Protein AF-A0A6S7IMM3-F1 (afdb_monomer_lite)

Organism: Paramuricea clavata (NCBI:txid317549)

Foldseek 3Di:
DDPDPDDDPVVVVVVVVVCVVCVVVVCVVPDPDDPDDPVNVDDDDPDDDDDDDDALVRQLVCLLPFDQVDADDPVRDGSVNSNVCSCVVRPDPPVVD

Secondary structure (DSSP, 8-state):
-------SHHHHHHHHHHHHHHHHHHHHHHS---S--GGGGS---SPPP--PPPPHHHHHHHHHT--TTSPP-TT---HHHHHHTHHHHS---GGG-

Radius of gyration: 27.08 Å; chains: 1; bounding box: 49×20×75 Å

Sequence (97 aa):
NDNQNLTKKQEIADALNSHFNEVASRLVNNMPQSSRTFESYVTKSDTQFTIQNVSLTKVYKLLSTIKTSKSAGHDRIPGKLLRDAAEVIAPIPVSNL

Structure (mmCIF, N/CA/C/O backbone):
data_AF-A0A6S7IMM3-F1
#
_entry.id   AF-A0A6S7IMM3-F1
#
loop_
_atom_site.group_PDB
_atom_site.id
_atom_site.type_symbol
_atom_site.label_atom_id
_atom_site.label_alt_id
_atom_site.label_comp_id
_atom_site.label_asym_id
_atom_site.label_entity_id
_atom_site.label_seq_id
_atom_site.pdbx_PDB_ins_code
_atom_site.Cartn_x
_atom_site.Cartn_y
_atom_site.Cartn_z
_atom_site.occupancy
_atom_site.B_iso_or_equiv
_atom_site.auth_seq_id
_atom_site.auth_comp_id
_atom_site.auth_asym_id
_atom_site.auth_atom_id
_atom_site.pdbx_PDB_model_num
ATOM 1 N N . ASN A 1 1 ? 17.067 4.018 -46.722 1.00 39.50 1 ASN A N 1
ATOM 2 C CA . ASN A 1 1 ? 15.960 4.164 -47.685 1.00 39.50 1 ASN A CA 1
ATOM 3 C C . ASN A 1 1 ? 14.692 3.782 -46.974 1.00 39.50 1 ASN A C 1
ATOM 5 O O . ASN A 1 1 ? 14.692 2.682 -46.455 1.00 39.50 1 ASN A O 1
ATOM 9 N N . ASP A 1 2 ? 13.744 4.712 -46.830 1.00 51.69 2 ASP A N 1
ATOM 10 C CA . ASP A 1 2 ? 12.288 4.464 -46.894 1.00 51.69 2 ASP A CA 1
ATOM 11 C C . ASP A 1 2 ? 11.523 5.701 -46.400 1.00 51.69 2 ASP A C 1
ATOM 13 O O . ASP A 1 2 ? 10.920 5.722 -45.332 1.00 51.69 2 ASP A O 1
ATOM 17 N N . ASN A 1 3 ? 11.548 6.763 -47.211 1.00 58.31 3 ASN A N 1
ATOM 18 C CA . ASN A 1 3 ? 10.566 7.843 -47.117 1.00 58.31 3 ASN A CA 1
ATOM 19 C C . ASN A 1 3 ? 9.304 7.383 -47.867 1.00 58.31 3 ASN A C 1
ATOM 21 O O . ASN A 1 3 ? 9.059 7.779 -49.006 1.00 58.31 3 ASN A O 1
ATOM 25 N N . GLN A 1 4 ? 8.547 6.466 -47.262 1.00 66.50 4 GLN A N 1
ATOM 26 C CA . GLN A 1 4 ? 7.262 6.022 -47.803 1.00 66.50 4 GLN A CA 1
ATOM 27 C C . GLN A 1 4 ? 6.226 7.129 -47.573 1.00 66.50 4 GLN A C 1
ATOM 29 O O . GLN A 1 4 ? 5.974 7.534 -46.439 1.00 66.50 4 GLN A O 1
ATOM 34 N N . ASN A 1 5 ? 5.640 7.650 -48.653 1.00 74.94 5 ASN A N 1
ATOM 35 C CA . ASN A 1 5 ? 4.610 8.684 -48.577 1.00 74.94 5 ASN A CA 1
ATOM 36 C C . ASN A 1 5 ? 3.253 8.021 -48.282 1.00 74.94 5 ASN A C 1
ATOM 38 O O . ASN A 1 5 ? 2.516 7.634 -49.190 1.00 74.94 5 ASN A O 1
ATOM 42 N N . LEU A 1 6 ? 2.968 7.810 -46.994 1.00 78.88 6 LEU A N 1
ATOM 43 C CA . LEU A 1 6 ? 1.743 7.162 -46.525 1.00 78.88 6 LEU A CA 1
ATOM 44 C C . LEU A 1 6 ? 0.573 8.150 -46.585 1.00 78.88 6 LEU A C 1
ATOM 46 O O . LEU A 1 6 ? 0.579 9.174 -45.907 1.00 78.88 6 LEU A O 1
ATOM 50 N N . THR A 1 7 ? -0.446 7.836 -47.384 1.00 82.88 7 THR A N 1
ATOM 51 C CA . THR A 1 7 ? -1.605 8.724 -47.610 1.00 82.88 7 THR A CA 1
ATOM 52 C C . THR A 1 7 ? -2.926 8.138 -47.112 1.00 82.88 7 THR A C 1
ATOM 54 O O . THR A 1 7 ? -3.896 8.875 -46.925 1.00 82.88 7 THR A O 1
ATOM 57 N N . LYS A 1 8 ? -2.989 6.827 -46.836 1.00 90.75 8 LYS A N 1
ATOM 58 C CA . LYS A 1 8 ? -4.190 6.183 -46.288 1.00 90.75 8 LYS A CA 1
ATOM 59 C C . LYS A 1 8 ? -4.151 6.161 -44.763 1.00 90.75 8 LYS A C 1
ATOM 61 O O . LYS A 1 8 ? -3.162 5.761 -44.159 1.00 90.75 8 LYS A O 1
ATOM 66 N N . LYS A 1 9 ? -5.275 6.519 -44.134 1.00 88.81 9 LYS A N 1
ATOM 67 C CA . LYS A 1 9 ? -5.399 6.618 -42.666 1.00 88.81 9 LYS A CA 1
ATOM 68 C C . LYS A 1 9 ? -4.997 5.334 -41.932 1.00 88.81 9 LYS A C 1
ATOM 70 O O . LYS A 1 9 ? -4.330 5.417 -40.909 1.00 88.81 9 LYS A O 1
ATOM 75 N N . GLN A 1 10 ? -5.387 4.174 -42.463 1.00 88.19 10 GLN A N 1
ATOM 76 C CA . GLN A 1 10 ? -5.073 2.878 -41.857 1.00 88.19 10 GLN A CA 1
ATOM 77 C C . GLN A 1 10 ? -3.568 2.585 -41.901 1.00 88.19 10 GLN A C 1
ATOM 79 O O . GLN A 1 10 ? -2.981 2.248 -40.884 1.00 88.19 10 GLN A O 1
ATOM 84 N N . GLU A 1 11 ? -2.931 2.820 -43.049 1.00 88.25 11 GLU A N 1
ATOM 85 C CA . GLU A 1 11 ? -1.489 2.616 -43.231 1.00 88.25 11 GLU A CA 1
ATOM 86 C C . GLU A 1 11 ? -0.670 3.540 -42.312 1.00 88.25 11 GLU A C 1
ATOM 88 O O . GLU A 1 11 ? 0.341 3.122 -41.754 1.00 88.25 11 GLU A O 1
ATOM 93 N N . ILE A 1 12 ? -1.136 4.777 -42.092 1.00 88.44 12 ILE A N 1
ATOM 94 C CA . ILE A 1 12 ? -0.530 5.710 -41.128 1.00 88.44 12 ILE A CA 1
ATOM 95 C C . ILE A 1 12 ? -0.672 5.182 -39.695 1.00 88.44 12 ILE A C 1
ATOM 97 O O . ILE A 1 12 ? 0.299 5.195 -38.940 1.00 88.44 12 ILE A O 1
ATOM 101 N N . ALA A 1 13 ? -1.864 4.719 -39.309 1.00 91.31 13 ALA A N 1
ATOM 102 C CA . ALA A 1 13 ? -2.106 4.186 -37.970 1.00 91.31 13 ALA A CA 1
ATOM 103 C C . ALA A 1 13 ? -1.246 2.944 -37.691 1.00 91.31 13 ALA A C 1
ATOM 105 O O . ALA A 1 13 ? -0.615 2.862 -36.639 1.00 91.31 13 ALA A O 1
ATOM 106 N N . ASP A 1 14 ? -1.162 2.025 -38.650 1.00 89.81 14 ASP A N 1
ATOM 107 C CA . ASP A 1 14 ? -0.361 0.809 -38.528 1.00 89.81 14 ASP A CA 1
ATOM 108 C C . ASP A 1 14 ? 1.135 1.138 -38.447 1.00 89.81 14 ASP A C 1
ATOM 110 O O . ASP A 1 14 ? 1.828 0.626 -37.570 1.00 89.81 14 ASP A O 1
ATOM 114 N N . ALA A 1 15 ? 1.626 2.071 -39.271 1.00 88.50 15 ALA A N 1
ATOM 115 C CA . ALA A 1 15 ? 3.017 2.515 -39.220 1.00 88.50 15 ALA A CA 1
ATOM 116 C C . ALA A 1 15 ? 3.381 3.171 -37.877 1.00 88.50 15 ALA A C 1
ATOM 118 O O . ALA A 1 15 ? 4.457 2.910 -37.334 1.00 88.50 15 ALA A O 1
ATOM 119 N N . LEU A 1 16 ? 2.491 3.995 -37.314 1.00 90.75 16 LEU A N 1
ATOM 120 C CA . LEU A 1 16 ? 2.698 4.607 -35.999 1.00 90.75 16 LEU A CA 1
ATOM 121 C C . LEU A 1 16 ? 2.669 3.558 -34.884 1.00 90.75 16 LEU A C 1
ATOM 123 O O . LEU A 1 16 ? 3.535 3.579 -34.012 1.00 90.75 16 LEU A O 1
ATOM 127 N N . ASN A 1 17 ? 1.723 2.619 -34.930 1.00 91.06 17 ASN A N 1
ATOM 128 C CA . ASN A 1 17 ? 1.635 1.537 -33.953 1.00 91.06 17 ASN A CA 1
ATOM 129 C C . ASN A 1 17 ? 2.891 0.662 -33.982 1.00 91.06 17 ASN A C 1
ATOM 131 O O . ASN A 1 17 ? 3.486 0.421 -32.935 1.00 91.06 17 ASN A O 1
ATOM 135 N N . SER A 1 18 ? 3.347 0.243 -35.165 1.00 90.25 18 SER A N 1
ATOM 136 C CA . SER A 1 18 ? 4.603 -0.497 -35.317 1.00 90.25 18 SER A CA 1
ATOM 137 C C . SER A 1 18 ? 5.793 0.308 -34.803 1.00 90.25 18 SER A C 1
ATOM 139 O O . SER A 1 18 ? 6.601 -0.213 -34.039 1.00 90.25 18 SER A O 1
ATOM 141 N N . HIS A 1 19 ? 5.879 1.597 -35.145 1.00 90.06 19 HIS A N 1
ATOM 142 C CA . HIS A 1 19 ? 6.958 2.455 -34.669 1.00 90.06 19 HIS A CA 1
ATOM 143 C C . HIS A 1 19 ? 6.990 2.526 -33.138 1.00 90.06 19 HIS A C 1
ATOM 145 O O . HIS A 1 19 ? 8.000 2.178 -32.533 1.00 90.06 19 HIS A O 1
ATOM 151 N N . PHE A 1 20 ? 5.894 2.926 -32.494 1.00 92.06 20 PHE A N 1
ATOM 152 C CA . PHE A 1 20 ? 5.874 3.124 -31.044 1.00 92.06 20 PHE A CA 1
ATOM 153 C C . PHE A 1 20 ? 5.932 1.817 -30.245 1.00 92.06 20 PHE A C 1
ATOM 155 O O . PHE A 1 20 ? 6.493 1.821 -29.149 1.00 92.06 20 PHE A O 1
ATOM 162 N N . ASN A 1 21 ? 5.458 0.695 -30.798 1.00 91.38 21 ASN A N 1
ATOM 163 C CA . ASN A 1 21 ? 5.647 -0.625 -30.188 1.00 91.38 21 ASN A CA 1
ATOM 164 C C . ASN A 1 21 ? 7.115 -1.073 -30.228 1.00 91.38 21 ASN A C 1
ATOM 166 O O . ASN A 1 21 ? 7.591 -1.721 -29.298 1.00 91.38 21 ASN A O 1
ATOM 170 N N . GLU A 1 22 ? 7.852 -0.718 -31.282 1.00 90.75 22 GLU A N 1
ATOM 171 C CA . GLU A 1 22 ? 9.234 -1.163 -31.474 1.00 90.75 22 GLU A CA 1
ATOM 172 C C . GLU A 1 22 ? 10.283 -0.194 -30.922 1.00 90.75 22 GLU A C 1
ATOM 174 O O . GLU A 1 22 ? 11.431 -0.595 -30.729 1.00 90.75 22 GLU A O 1
ATOM 179 N N . VAL A 1 23 ? 9.931 1.070 -30.654 1.00 91.62 23 VAL A N 1
ATOM 180 C CA . VAL A 1 23 ? 10.869 2.089 -30.145 1.00 91.62 23 VAL A CA 1
ATOM 181 C C . VAL A 1 23 ? 11.591 1.602 -28.890 1.00 91.62 23 VAL A C 1
ATOM 183 O O . VAL A 1 23 ? 12.813 1.715 -28.818 1.00 91.62 23 VAL A O 1
ATOM 186 N N . ALA A 1 24 ? 10.877 0.996 -27.937 1.00 82.50 24 ALA A N 1
ATOM 187 C CA . ALA A 1 24 ? 11.487 0.468 -26.719 1.00 82.50 24 ALA A CA 1
ATOM 188 C C . ALA A 1 24 ? 12.516 -0.636 -27.023 1.00 82.50 24 ALA A C 1
ATOM 190 O O . ALA A 1 24 ? 13.646 -0.578 -26.543 1.00 82.50 24 ALA A O 1
ATOM 191 N N . SER A 1 25 ? 12.167 -1.604 -27.875 1.00 87.69 25 SER A N 1
ATOM 192 C CA .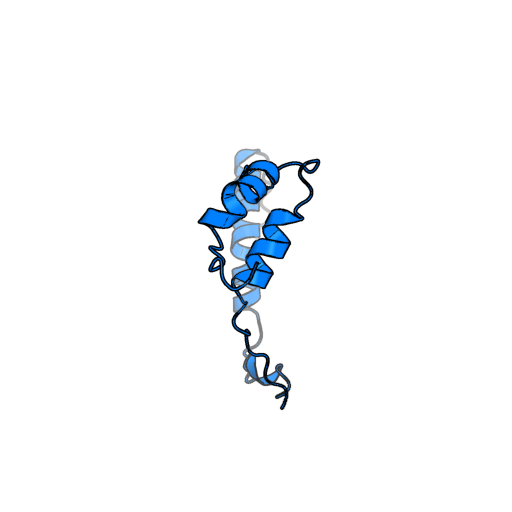 SER A 1 25 ? 13.068 -2.697 -28.259 1.00 87.69 25 SER A CA 1
ATOM 193 C C . SER A 1 25 ? 14.283 -2.202 -29.046 1.00 87.69 25 SER A C 1
ATOM 195 O O . SER A 1 25 ? 15.403 -2.632 -28.779 1.00 87.69 25 SER A O 1
ATOM 197 N N . ARG A 1 26 ? 14.096 -1.258 -29.977 1.00 91.44 26 ARG A N 1
ATOM 198 C CA . ARG A 1 26 ? 15.193 -0.630 -30.734 1.00 91.44 26 ARG A CA 1
ATOM 199 C C . ARG A 1 26 ? 16.144 0.123 -29.810 1.00 91.44 26 ARG A C 1
ATOM 201 O O . ARG A 1 26 ? 17.354 0.034 -29.987 1.00 91.44 26 ARG A O 1
ATOM 208 N N . LEU A 1 27 ? 15.614 0.846 -28.823 1.00 88.56 27 LEU A N 1
ATOM 209 C CA . LEU A 1 27 ? 16.426 1.541 -27.825 1.00 88.56 27 LEU A CA 1
ATOM 210 C C . LEU A 1 27 ? 17.230 0.548 -26.983 1.00 88.56 27 LEU A C 1
ATOM 212 O O . LEU A 1 27 ? 18.434 0.725 -26.850 1.00 88.56 27 LEU A O 1
ATOM 216 N N . VAL A 1 28 ? 16.600 -0.521 -26.483 1.00 86.38 28 VAL A N 1
ATOM 217 C CA . VAL A 1 28 ? 17.278 -1.559 -25.687 1.00 86.38 28 VAL A CA 1
ATOM 218 C C . VAL A 1 28 ? 18.388 -2.254 -26.470 1.00 86.38 28 VAL A C 1
ATOM 220 O O . VAL A 1 28 ? 19.491 -2.397 -25.953 1.00 86.38 28 VAL A O 1
ATOM 223 N N . ASN A 1 29 ? 18.139 -2.620 -27.728 1.00 87.06 29 ASN A N 1
ATOM 224 C CA . ASN A 1 29 ? 19.130 -3.300 -28.565 1.00 87.06 29 ASN A CA 1
ATOM 225 C C . ASN A 1 29 ? 20.331 -2.411 -28.924 1.00 87.06 29 ASN A C 1
ATOM 227 O O . ASN A 1 29 ? 21.418 -2.926 -29.170 1.00 87.06 29 ASN A O 1
ATOM 231 N N . ASN A 1 30 ? 20.140 -1.089 -28.948 1.00 88.88 30 ASN A N 1
ATOM 232 C CA . ASN A 1 30 ? 21.200 -0.115 -29.214 1.00 88.88 30 ASN A CA 1
ATOM 233 C C . ASN A 1 30 ? 21.872 0.412 -27.938 1.00 88.88 30 ASN A C 1
ATOM 235 O O . ASN A 1 30 ? 22.807 1.210 -28.033 1.00 88.88 30 ASN A O 1
ATOM 239 N N . MET A 1 31 ? 21.410 0.012 -26.747 1.00 84.25 31 MET A N 1
ATOM 240 C CA . MET A 1 31 ? 22.077 0.407 -25.513 1.00 84.25 31 MET A CA 1
ATOM 241 C C . MET A 1 31 ? 23.449 -0.275 -25.425 1.00 84.25 31 MET A C 1
ATOM 243 O O . MET A 1 31 ? 23.566 -1.475 -25.693 1.00 84.25 31 MET A O 1
ATOM 247 N N . PRO A 1 32 ? 24.504 0.467 -25.043 1.00 86.88 32 PRO A N 1
ATOM 248 C CA . PRO A 1 32 ? 25.811 -0.128 -24.829 1.00 86.88 32 PRO A CA 1
ATOM 249 C C . PRO A 1 32 ? 25.706 -1.201 -23.747 1.00 86.88 32 PRO A C 1
ATOM 251 O O . PRO A 1 32 ? 25.053 -1.004 -22.719 1.00 86.88 32 PRO A O 1
ATOM 254 N N . GLN A 1 33 ? 26.366 -2.336 -23.974 1.00 80.62 33 GLN A N 1
ATOM 255 C CA . GLN A 1 33 ? 26.467 -3.376 -22.959 1.00 80.62 33 GLN A CA 1
ATOM 256 C C . GLN A 1 33 ? 27.205 -2.798 -21.754 1.00 80.62 33 GLN A C 1
ATOM 258 O O . GLN A 1 33 ? 28.367 -2.399 -21.837 1.00 80.62 33 GLN A O 1
ATOM 263 N N . SER A 1 34 ? 26.493 -2.710 -20.639 1.00 81.12 34 SER A N 1
ATOM 264 C CA . SER A 1 34 ? 27.031 -2.197 -19.394 1.00 81.12 34 SER A CA 1
ATOM 265 C C . SER A 1 34 ? 27.522 -3.364 -18.549 1.00 81.12 34 SER A C 1
ATOM 267 O O . SER A 1 34 ? 26.786 -4.318 -18.314 1.00 81.12 34 SER A O 1
ATOM 269 N N . SER A 1 35 ? 28.749 -3.274 -18.037 1.00 83.38 35 SER A N 1
ATOM 270 C CA . SER A 1 35 ? 29.235 -4.188 -16.993 1.00 83.38 35 SER A CA 1
ATOM 271 C C . SER A 1 35 ? 28.613 -3.898 -15.621 1.00 83.38 35 SER A C 1
ATOM 273 O O . SER A 1 35 ? 28.817 -4.650 -14.670 1.00 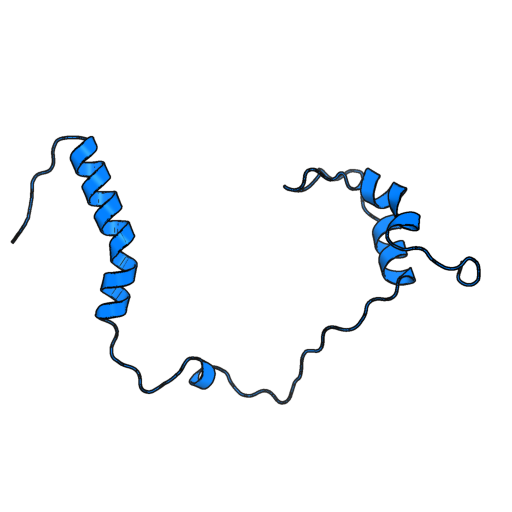83.38 35 SER A O 1
ATOM 275 N N . ARG A 1 36 ? 27.866 -2.793 -15.507 1.00 84.00 36 ARG A N 1
ATOM 276 C CA . ARG A 1 36 ? 27.153 -2.374 -14.304 1.00 84.00 36 ARG A CA 1
ATOM 277 C C . ARG A 1 36 ? 25.747 -2.956 -14.303 1.00 84.00 36 ARG A C 1
ATOM 279 O O . ARG A 1 36 ? 24.959 -2.668 -15.200 1.00 84.00 36 ARG A O 1
ATOM 286 N N . THR A 1 37 ? 25.432 -3.731 -13.272 1.00 85.31 37 THR A N 1
ATOM 287 C CA . THR A 1 37 ? 24.079 -4.237 -13.020 1.00 85.31 37 THR A CA 1
ATOM 288 C C . THR A 1 37 ? 23.230 -3.179 -12.308 1.00 85.31 37 THR A C 1
ATOM 290 O O . THR A 1 37 ? 23.763 -2.177 -11.823 1.00 85.31 37 THR A O 1
ATOM 293 N N . PHE A 1 38 ? 21.911 -3.367 -12.217 1.00 82.69 38 PHE A N 1
ATOM 294 C CA . PHE A 1 38 ? 21.028 -2.430 -11.506 1.00 82.69 38 PHE A CA 1
ATOM 295 C C . PHE A 1 38 ? 21.470 -2.205 -10.052 1.00 82.69 38 PHE A C 1
ATOM 297 O O . PHE A 1 38 ? 21.461 -1.079 -9.562 1.00 82.69 38 PHE A O 1
ATOM 304 N N . GLU A 1 39 ? 21.959 -3.256 -9.400 1.00 83.69 39 GLU A N 1
ATOM 305 C CA . GLU A 1 39 ? 22.485 -3.241 -8.036 1.00 83.69 39 GLU A CA 1
ATOM 306 C C . GLU A 1 39 ? 23.700 -2.320 -7.886 1.00 83.69 39 GLU A C 1
ATOM 308 O O . GLU A 1 39 ? 23.925 -1.782 -6.807 1.00 83.69 39 GLU A O 1
ATOM 313 N N . SER A 1 40 ? 24.463 -2.077 -8.956 1.00 86.19 40 SER A N 1
ATOM 314 C CA . SER A 1 40 ? 25.612 -1.162 -8.913 1.00 86.19 40 SER A CA 1
ATOM 315 C C . SER A 1 40 ? 25.223 0.315 -8.757 1.00 86.19 40 SER A C 1
ATOM 317 O O . SER A 1 40 ? 26.067 1.131 -8.385 1.00 86.19 40 SER A O 1
ATOM 319 N N . TYR A 1 41 ? 23.961 0.660 -9.032 1.00 85.44 41 TYR A N 1
ATOM 320 C CA . TYR A 1 41 ? 23.393 1.994 -8.816 1.00 85.44 41 TYR A CA 1
ATOM 321 C C . TYR A 1 41 ? 22.678 2.112 -7.467 1.00 85.44 41 TYR A C 1
ATOM 323 O O . TYR A 1 41 ? 22.312 3.213 -7.058 1.00 85.44 41 TYR A O 1
ATOM 331 N N . VAL A 1 42 ? 22.476 0.992 -6.767 1.00 87.19 42 VAL A N 1
ATOM 332 C CA . VAL A 1 42 ? 21.880 0.978 -5.436 1.00 87.19 42 VAL A CA 1
ATOM 333 C C . VAL A 1 42 ? 22.999 1.140 -4.416 1.00 87.19 42 VAL A C 1
ATOM 335 O O . VAL A 1 42 ? 23.806 0.239 -4.193 1.00 87.19 42 VAL A O 1
ATOM 338 N N . THR A 1 43 ? 23.046 2.298 -3.763 1.00 85.00 43 THR A N 1
ATOM 339 C CA . THR A 1 43 ? 23.914 2.483 -2.600 1.00 85.00 43 THR A CA 1
ATOM 340 C C . THR A 1 43 ? 23.456 1.526 -1.507 1.00 85.00 43 THR A C 1
ATOM 342 O O . THR A 1 43 ? 22.307 1.592 -1.064 1.00 85.00 43 THR A O 1
ATOM 345 N N . LYS A 1 44 ? 24.348 0.632 -1.066 1.00 79.62 44 LYS A N 1
ATOM 346 C CA . LYS A 1 44 ? 24.082 -0.197 0.112 1.00 79.62 44 LYS A CA 1
ATOM 347 C C . LYS A 1 44 ? 23.808 0.730 1.291 1.00 79.62 44 LYS A C 1
ATOM 349 O O . LYS A 1 44 ? 24.625 1.594 1.597 1.00 79.62 44 LYS A O 1
ATOM 354 N N . SER A 1 45 ? 22.652 0.552 1.911 1.00 82.31 45 SER A N 1
ATOM 355 C CA . SER A 1 45 ? 22.278 1.258 3.124 1.00 82.31 45 SER A CA 1
ATOM 356 C C . SER A 1 45 ? 22.254 0.267 4.274 1.00 82.31 45 SER A C 1
ATOM 358 O O . SER A 1 45 ? 21.698 -0.821 4.131 1.00 82.31 45 SER A O 1
ATOM 360 N N . ASP A 1 46 ? 22.795 0.671 5.419 1.00 83.81 46 ASP A N 1
ATOM 361 C CA . ASP A 1 46 ? 22.658 -0.074 6.675 1.00 83.81 46 ASP A CA 1
ATOM 362 C C . ASP A 1 46 ? 21.250 0.087 7.279 1.00 83.81 46 ASP A C 1
ATOM 364 O O . ASP A 1 46 ? 20.923 -0.495 8.313 1.00 83.81 46 ASP A O 1
ATOM 368 N N . THR A 1 47 ? 20.384 0.881 6.638 1.00 82.94 47 THR A N 1
ATOM 369 C CA . THR A 1 47 ? 18.986 1.022 7.034 1.00 82.94 47 THR A CA 1
ATOM 370 C C . THR A 1 47 ? 18.130 -0.062 6.393 1.00 82.94 47 THR A C 1
ATOM 372 O O . THR A 1 47 ? 17.963 -0.140 5.176 1.00 82.94 47 THR A O 1
ATOM 375 N N . GLN A 1 48 ? 17.528 -0.888 7.241 1.00 81.88 48 GLN A N 1
ATOM 376 C CA . GLN A 1 48 ? 16.552 -1.880 6.824 1.00 81.88 48 GLN A CA 1
ATOM 377 C C . GLN A 1 48 ? 15.139 -1.328 7.014 1.00 81.88 48 GLN A C 1
ATOM 379 O O . GLN A 1 48 ? 14.723 -0.996 8.125 1.00 81.88 48 GLN A O 1
ATOM 384 N N . PHE A 1 49 ? 14.369 -1.265 5.930 1.00 85.38 49 PHE A N 1
ATOM 385 C CA . PHE A 1 49 ? 12.923 -1.111 6.034 1.00 85.38 49 PHE A CA 1
ATOM 386 C C . PHE A 1 49 ? 12.308 -2.471 6.358 1.00 85.38 49 PHE A C 1
ATOM 388 O O . PHE A 1 49 ? 12.545 -3.453 5.657 1.00 85.38 49 PHE A O 1
ATOM 395 N N . THR A 1 50 ? 11.498 -2.520 7.410 1.00 86.62 50 THR A N 1
ATOM 396 C CA . THR A 1 50 ? 10.707 -3.706 7.739 1.00 86.62 50 THR A CA 1
ATOM 397 C C . THR A 1 50 ? 9.244 -3.310 7.779 1.00 86.62 50 THR A C 1
ATOM 399 O O . THR A 1 50 ? 8.879 -2.327 8.428 1.00 86.62 50 THR A O 1
ATOM 402 N N . ILE A 1 51 ? 8.397 -4.082 7.101 1.00 89.19 51 ILE A N 1
ATOM 403 C CA . ILE A 1 51 ? 6.950 -3.932 7.228 1.00 89.19 51 ILE A CA 1
ATOM 404 C C . ILE A 1 51 ? 6.581 -4.396 8.634 1.00 89.19 51 ILE A C 1
ATOM 406 O O . ILE A 1 51 ? 6.723 -5.570 8.969 1.00 89.19 51 ILE A O 1
ATOM 410 N N . GLN A 1 52 ? 6.144 -3.462 9.473 1.00 88.31 52 GLN A N 1
ATOM 411 C CA . GLN A 1 52 ? 5.667 -3.805 10.803 1.00 88.31 52 GLN A CA 1
ATOM 412 C C . GLN A 1 52 ? 4.248 -4.360 10.730 1.00 88.31 52 GLN A C 1
ATOM 414 O O . GLN A 1 52 ? 3.400 -3.833 10.006 1.00 88.31 52 GLN A O 1
ATOM 419 N N . ASN A 1 53 ? 3.981 -5.386 11.537 1.00 88.69 53 ASN A N 1
ATOM 420 C CA . ASN A 1 53 ? 2.621 -5.856 11.750 1.00 88.69 53 ASN A CA 1
ATOM 421 C C . ASN A 1 53 ? 1.767 -4.720 12.319 1.00 88.69 53 ASN A C 1
ATOM 423 O O . ASN A 1 53 ? 2.166 -4.012 13.247 1.00 88.69 53 ASN A O 1
ATOM 427 N N . VAL A 1 54 ? 0.575 -4.550 11.756 1.00 89.62 54 VAL A N 1
ATOM 428 C CA . VAL A 1 54 ? -0.392 -3.562 12.227 1.00 89.62 54 VAL A CA 1
ATOM 429 C C . VAL A 1 54 ? -1.325 -4.227 13.242 1.00 89.62 54 VAL A C 1
ATOM 431 O O . VAL A 1 54 ? -1.751 -5.363 13.046 1.00 89.62 54 VAL A O 1
ATOM 434 N N . SER A 1 55 ? -1.653 -3.540 14.338 1.00 92.25 55 SER A N 1
ATOM 435 C CA . SER A 1 55 ? -2.594 -4.082 15.323 1.00 92.25 55 SER A CA 1
ATOM 436 C C . SER A 1 55 ? -4.041 -3.956 14.844 1.00 92.25 55 SER A C 1
ATOM 438 O O . SER A 1 55 ? -4.405 -2.959 14.214 1.00 92.25 55 SER A O 1
ATOM 440 N N . LEU A 1 56 ? -4.891 -4.922 15.208 1.00 93.31 56 LEU A N 1
ATOM 441 C CA . LEU A 1 56 ? -6.329 -4.886 14.906 1.00 93.31 56 LEU A CA 1
ATOM 442 C C . LEU A 1 56 ? -6.990 -3.611 15.443 1.00 93.31 56 LEU A C 1
ATOM 444 O O . LEU A 1 56 ? -7.743 -2.964 14.725 1.00 93.31 56 LEU A O 1
ATOM 448 N N . THR A 1 57 ? -6.615 -3.165 16.645 1.00 93.75 57 THR A N 1
ATOM 449 C CA . THR A 1 57 ? -7.086 -1.898 17.228 1.00 93.75 57 THR A CA 1
ATOM 450 C C . T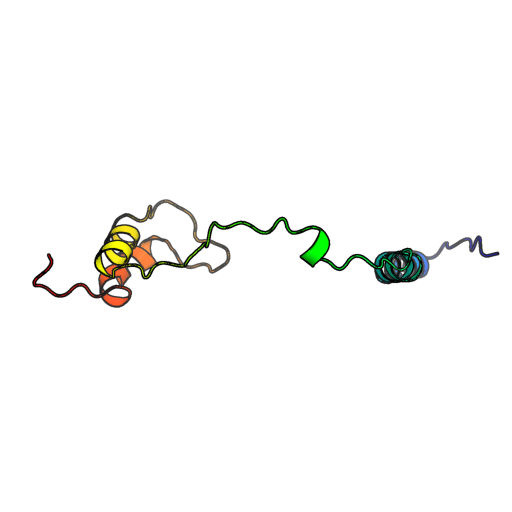HR A 1 57 ? -6.765 -0.694 16.343 1.00 93.75 57 THR A C 1
ATOM 452 O O . THR A 1 57 ? -7.590 0.208 16.188 1.00 93.75 57 THR A O 1
ATOM 455 N N . LYS A 1 58 ? -5.574 -0.664 15.729 1.00 93.62 58 LYS A N 1
ATOM 456 C CA . LYS A 1 58 ? -5.187 0.414 14.813 1.00 93.62 58 LYS A CA 1
ATOM 457 C C . LYS A 1 58 ? -6.008 0.363 13.527 1.00 93.62 58 LYS A C 1
ATOM 459 O O . LYS A 1 58 ? -6.467 1.413 13.086 1.00 93.62 58 LYS A O 1
ATOM 464 N N . VAL A 1 59 ? -6.223 -0.824 12.953 1.00 95.19 59 VAL A N 1
ATOM 465 C CA . VAL A 1 59 ? -7.070 -0.992 11.756 1.00 95.19 59 VAL A CA 1
ATOM 466 C C . VAL A 1 59 ? -8.495 -0.542 12.044 1.00 95.19 59 VAL A C 1
ATOM 468 O O . VAL A 1 59 ? -9.023 0.308 11.333 1.00 95.19 59 VAL A O 1
ATOM 471 N N . TYR A 1 60 ? -9.081 -1.038 13.130 1.00 96.00 60 TYR A N 1
ATOM 472 C CA . TYR A 1 60 ? -10.422 -0.673 13.559 1.00 96.00 60 TYR A CA 1
ATOM 473 C C . TYR A 1 60 ? -10.573 0.836 13.742 1.00 96.00 60 TYR A C 1
ATOM 475 O O . TYR A 1 60 ? -11.498 1.427 13.198 1.00 96.00 60 TYR A O 1
ATOM 483 N N . LYS A 1 61 ? -9.632 1.492 14.440 1.00 94.94 61 LYS A N 1
ATOM 484 C CA . LYS A 1 61 ? -9.655 2.950 14.631 1.00 94.94 61 LYS A CA 1
ATOM 485 C C . LYS A 1 61 ? -9.612 3.710 13.302 1.00 94.94 61 LYS A C 1
ATOM 487 O O . LYS A 1 61 ? -10.255 4.747 13.159 1.00 94.94 61 LYS A O 1
ATOM 492 N N . LEU A 1 62 ? -8.842 3.227 12.329 1.00 96.31 62 LEU A N 1
ATOM 493 C CA . LEU A 1 62 ? -8.762 3.856 11.008 1.00 96.31 62 LEU A CA 1
ATOM 494 C C . LEU A 1 62 ? -10.064 3.675 10.219 1.00 96.31 62 LEU A C 1
ATOM 496 O O . LEU A 1 62 ? -10.546 4.633 9.618 1.00 96.31 62 LEU A O 1
ATOM 500 N N . LEU A 1 63 ? -10.657 2.480 10.263 1.00 96.56 63 LEU A N 1
ATOM 501 C CA . LEU A 1 63 ? -11.941 2.196 9.621 1.00 96.56 63 LEU A CA 1
ATOM 502 C C . LEU A 1 63 ? -13.077 3.005 10.264 1.00 96.56 63 LEU A C 1
ATOM 504 O O . LEU A 1 63 ? -13.846 3.653 9.555 1.00 96.56 63 LEU A O 1
ATOM 508 N N . SER A 1 64 ? -13.137 3.056 11.597 1.00 94.94 64 SER A N 1
ATOM 509 C CA . SER A 1 64 ? -14.180 3.766 12.348 1.00 94.94 64 SER A CA 1
ATOM 510 C C . SER A 1 64 ? -14.133 5.289 12.160 1.00 94.94 64 SER A C 1
ATOM 512 O O . SER A 1 64 ? -15.159 5.964 12.260 1.00 94.94 64 SER A O 1
ATOM 514 N N . THR A 1 65 ? -12.965 5.842 11.817 1.00 95.75 65 THR A N 1
ATOM 515 C CA . THR A 1 65 ? -12.754 7.286 11.594 1.00 95.75 65 THR A CA 1
ATOM 516 C C . THR A 1 65 ? -12.725 7.692 10.119 1.00 95.75 65 THR A C 1
ATOM 518 O O . THR A 1 65 ? -12.481 8.861 9.799 1.00 95.75 65 THR A O 1
ATOM 521 N N . ILE A 1 66 ? -13.004 6.765 9.199 1.00 95.44 66 ILE A N 1
ATOM 522 C CA . ILE A 1 66 ? -12.986 7.055 7.766 1.00 95.44 66 ILE A CA 1
ATOM 523 C C . ILE A 1 66 ? -14.035 8.130 7.411 1.00 95.44 66 ILE A C 1
ATOM 525 O O . ILE A 1 66 ? -15.163 8.157 7.923 1.00 95.44 66 ILE A O 1
ATOM 529 N N . LYS A 1 67 ? -13.670 9.056 6.516 1.00 95.69 67 LYS A N 1
ATOM 530 C CA . LYS A 1 67 ? -14.570 10.131 6.070 1.00 95.69 67 LYS A CA 1
ATOM 531 C C . LYS A 1 67 ? -15.580 9.585 5.068 1.00 95.69 67 LYS A C 1
ATOM 533 O O . LYS A 1 67 ? -15.254 9.350 3.910 1.00 95.69 67 LYS A O 1
ATOM 538 N N . THR A 1 68 ? -16.833 9.466 5.485 1.00 96.06 68 THR A N 1
ATOM 539 C CA . THR A 1 68 ? -17.901 8.890 4.650 1.00 96.06 68 THR A CA 1
ATOM 540 C C . THR A 1 68 ? -18.512 9.847 3.641 1.00 96.06 68 THR A C 1
ATOM 542 O O . THR A 1 68 ? -19.313 9.426 2.818 1.00 96.06 68 THR A O 1
ATOM 545 N N . SER A 1 69 ? -18.141 11.126 3.689 1.00 94.38 69 SER A N 1
ATOM 546 C CA . SER A 1 69 ? -18.546 12.140 2.711 1.00 94.38 69 SER A CA 1
ATOM 547 C C . SER A 1 69 ? -17.678 12.148 1.447 1.00 94.38 69 SER A C 1
ATOM 549 O O . SER A 1 69 ? -17.826 13.031 0.606 1.00 94.38 69 SER A O 1
ATOM 551 N N . LYS A 1 70 ? -16.733 11.211 1.321 1.00 93.19 70 LYS A N 1
ATOM 552 C CA . LYS A 1 70 ? -15.851 11.086 0.159 1.00 93.19 70 LYS A CA 1
ATOM 553 C C . LYS A 1 70 ? -16.381 10.033 -0.809 1.00 93.19 70 LYS A C 1
ATOM 555 O O . LYS A 1 70 ? -16.913 9.008 -0.387 1.00 93.19 70 LYS A O 1
ATOM 560 N N . SER A 1 71 ? -16.215 10.305 -2.100 1.00 91.62 71 SER A N 1
ATOM 561 C CA . SER A 1 71 ? -16.528 9.373 -3.181 1.00 91.62 71 SER A CA 1
ATOM 562 C C . SER A 1 71 ? -15.692 8.099 -3.055 1.00 91.62 71 SER A C 1
ATOM 564 O O . SER A 1 71 ? -14.546 8.153 -2.605 1.00 91.62 71 SER A O 1
ATOM 566 N N . ALA A 1 72 ? -16.262 6.967 -3.467 1.00 93.75 72 ALA A N 1
ATOM 567 C CA . ALA A 1 72 ? -15.526 5.711 -3.562 1.00 93.75 72 ALA A CA 1
ATOM 568 C C . ALA A 1 72 ? -14.392 5.805 -4.598 1.00 93.75 72 ALA A C 1
ATOM 570 O O . ALA A 1 72 ? -14.477 6.587 -5.551 1.00 93.75 72 ALA A O 1
ATOM 571 N N . GLY A 1 73 ? -13.343 5.001 -4.403 1.00 91.19 73 GLY A N 1
ATOM 572 C CA . GLY A 1 73 ? -12.250 4.861 -5.362 1.00 91.19 73 GLY A CA 1
ATOM 573 C C . GLY A 1 73 ? -12.661 4.060 -6.601 1.00 91.19 73 GLY A C 1
ATOM 574 O O . GLY A 1 73 ? -13.839 3.796 -6.844 1.00 91.19 73 GLY A O 1
ATOM 575 N N . HIS A 1 74 ? -11.673 3.636 -7.394 1.00 94.44 74 HIS A N 1
ATOM 576 C CA . HIS A 1 74 ? -11.910 2.806 -8.585 1.00 94.44 74 HIS A CA 1
ATOM 577 C C . HIS A 1 74 ? -12.550 1.443 -8.249 1.00 94.44 74 HIS A C 1
ATOM 579 O O . HIS A 1 74 ? -13.265 0.881 -9.074 1.00 94.44 74 HIS A O 1
ATOM 585 N N . ASP A 1 75 ? -12.352 0.962 -7.017 1.00 93.69 75 ASP A N 1
ATOM 586 C CA . ASP A 1 75 ? -12.971 -0.246 -6.456 1.00 93.69 75 ASP A CA 1
ATOM 587 C C . ASP A 1 75 ? -14.483 -0.117 -6.205 1.00 93.69 75 ASP A C 1
ATOM 589 O O . ASP A 1 75 ? -15.162 -1.120 -5.991 1.00 93.69 75 ASP A O 1
ATOM 593 N N . ARG A 1 76 ? -15.023 1.109 -6.256 1.00 95.50 76 ARG A N 1
ATOM 594 C CA . ARG A 1 76 ? -16.426 1.440 -5.976 1.00 95.50 76 ARG A CA 1
ATOM 595 C C . ARG A 1 76 ? -16.889 1.040 -4.571 1.00 95.50 76 ARG A C 1
ATOM 597 O O . ARG A 1 76 ? -18.094 0.945 -4.349 1.00 95.50 76 ARG A O 1
ATOM 604 N N . ILE A 1 77 ? -15.975 0.867 -3.613 1.00 95.44 77 ILE A N 1
ATOM 605 C CA . ILE A 1 77 ? -16.315 0.567 -2.217 1.00 95.44 77 ILE A CA 1
ATOM 606 C C . ILE A 1 77 ? -16.518 1.889 -1.461 1.00 95.44 77 ILE A C 1
ATOM 608 O O . ILE A 1 77 ? -15.570 2.659 -1.282 1.00 95.44 77 ILE A O 1
ATOM 612 N N . PRO A 1 78 ? -17.739 2.209 -0.993 1.00 96.06 78 PRO A N 1
ATOM 613 C CA . PRO A 1 78 ? -17.972 3.451 -0.269 1.00 96.06 78 PRO A CA 1
ATOM 614 C C . PRO A 1 78 ? -17.277 3.435 1.092 1.00 96.06 78 PRO A C 1
ATOM 616 O O . PRO A 1 78 ? -17.381 2.463 1.839 1.00 96.06 78 PRO A O 1
ATOM 619 N N . GLY A 1 79 ? -16.681 4.563 1.491 1.00 96.75 79 GLY A N 1
ATOM 620 C CA . GLY A 1 79 ? -16.092 4.698 2.828 1.00 96.75 79 GLY A CA 1
ATOM 621 C C . GLY A 1 79 ? -17.097 4.426 3.955 1.00 96.75 79 GLY A C 1
ATOM 622 O O . GLY A 1 79 ? -16.723 3.920 5.006 1.00 96.75 79 GLY A O 1
ATOM 623 N N . LYS A 1 80 ? -18.393 4.692 3.730 1.00 96.88 80 LYS A N 1
ATOM 624 C CA .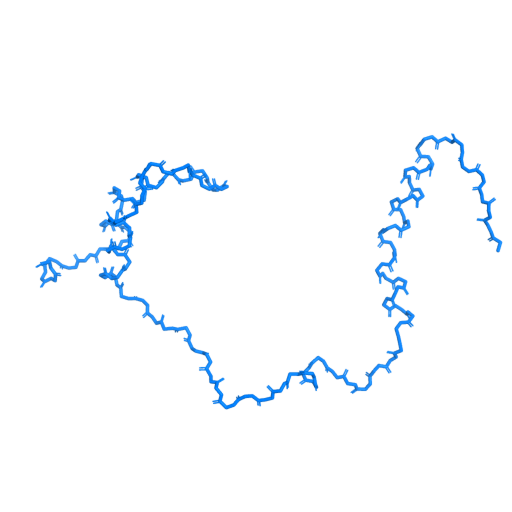 LYS A 1 80 ? -19.452 4.343 4.691 1.00 96.88 80 LYS A CA 1
ATOM 625 C C . LYS A 1 80 ? -19.537 2.842 4.947 1.00 96.88 80 LYS A C 1
ATOM 627 O O . LYS A 1 80 ? -19.587 2.446 6.102 1.00 96.88 80 LYS A O 1
ATOM 632 N N . LEU A 1 81 ? -19.470 2.034 3.893 1.00 96.75 81 LEU A N 1
ATOM 633 C CA . LEU A 1 81 ? -19.500 0.581 4.018 1.00 96.75 81 LEU A CA 1
ATOM 634 C C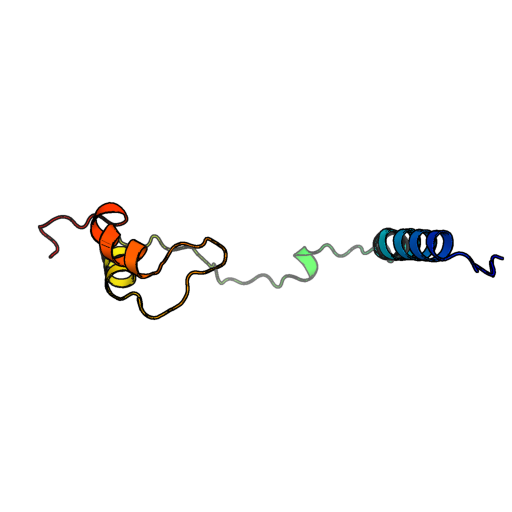 . LEU A 1 81 ? -18.290 0.067 4.808 1.00 96.75 81 LEU A C 1
ATOM 636 O O . LEU A 1 81 ? -18.447 -0.768 5.689 1.00 96.75 81 LEU A O 1
ATOM 640 N N . LEU A 1 82 ? -17.098 0.610 4.541 1.00 96.88 82 LEU A N 1
ATOM 641 C CA . LEU A 1 82 ? -15.878 0.255 5.277 1.00 96.88 82 LEU A CA 1
ATOM 642 C C . LEU A 1 82 ? -15.967 0.599 6.768 1.00 96.88 82 LEU A C 1
ATOM 644 O O . LEU A 1 82 ? -15.487 -0.166 7.600 1.00 96.88 82 LEU A O 1
ATOM 648 N N . ARG A 1 83 ? -16.584 1.738 7.104 1.00 97.19 83 ARG A N 1
ATOM 649 C CA . ARG A 1 83 ? -16.800 2.147 8.495 1.00 97.19 83 ARG A CA 1
ATOM 650 C C . ARG A 1 83 ? -17.771 1.225 9.213 1.00 97.19 83 ARG A C 1
ATOM 652 O O . ARG A 1 83 ? -17.487 0.792 10.323 1.00 97.19 83 ARG A O 1
ATOM 659 N N . ASP A 1 84 ? -18.899 0.940 8.574 1.00 96.06 84 ASP A N 1
ATOM 660 C CA . ASP A 1 84 ? -19.960 0.124 9.160 1.00 96.06 84 ASP A CA 1
ATOM 661 C C . ASP A 1 84 ? -19.495 -1.341 9.321 1.00 96.06 84 ASP A C 1
ATOM 663 O O . ASP A 1 84 ? -19.886 -2.018 10.265 1.00 96.06 84 ASP A O 1
ATOM 667 N N . ALA A 1 85 ? -18.586 -1.814 8.459 1.00 96.31 85 ALA A N 1
ATOM 668 C CA . ALA A 1 85 ? -17.970 -3.140 8.540 1.00 96.31 85 ALA A CA 1
ATOM 669 C C . ALA A 1 85 ? -16.697 -3.205 9.415 1.00 96.31 85 ALA A C 1
ATOM 671 O O . ALA A 1 85 ? -16.019 -4.236 9.420 1.00 96.31 85 ALA A O 1
ATOM 672 N N . ALA A 1 86 ? -16.341 -2.139 10.146 1.00 95.62 86 ALA A N 1
ATOM 673 C CA . ALA A 1 86 ? -15.070 -2.058 10.873 1.00 95.62 86 ALA A CA 1
ATOM 674 C C . ALA A 1 86 ? -14.866 -3.207 11.874 1.00 95.62 86 ALA A C 1
ATOM 676 O O . ALA A 1 86 ? -13.772 -3.762 11.940 1.00 95.62 86 ALA A O 1
ATOM 677 N N . GLU A 1 87 ? -15.913 -3.598 12.607 1.00 93.81 87 GLU A N 1
ATOM 678 C CA . GLU A 1 87 ? -15.866 -4.696 13.587 1.00 93.81 87 GLU A CA 1
ATOM 679 C C . GLU A 1 87 ? -15.666 -6.070 12.936 1.00 93.81 87 GLU A C 1
ATOM 681 O O . GLU A 1 87 ? -15.035 -6.946 13.519 1.00 93.81 87 GLU A O 1
ATOM 686 N N . VAL A 1 88 ? -16.170 -6.259 11.714 1.00 95.44 88 VAL A N 1
ATOM 687 C CA . VAL A 1 88 ? -16.0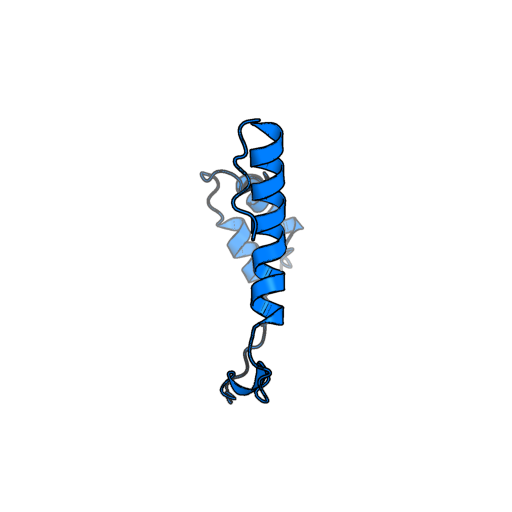32 -7.519 10.970 1.00 95.44 88 VAL A CA 1
ATOM 688 C C . VAL A 1 88 ? -14.643 -7.623 10.338 1.00 95.44 88 VAL A C 1
ATOM 690 O O . VAL A 1 88 ? -14.032 -8.688 10.351 1.00 95.44 88 VAL A O 1
ATOM 693 N N . ILE A 1 89 ? -14.131 -6.515 9.794 1.00 95.00 89 ILE A N 1
ATOM 694 C CA . ILE A 1 89 ? -12.812 -6.453 9.146 1.00 95.00 89 ILE A CA 1
ATOM 695 C C . ILE A 1 89 ? -11.683 -6.483 10.187 1.00 95.00 89 ILE A C 1
ATOM 697 O O . ILE A 1 89 ? -10.639 -7.092 9.956 1.00 95.00 89 ILE A O 1
ATOM 701 N N . ALA A 1 90 ? -11.878 -5.816 11.325 1.00 94.94 90 ALA A N 1
ATOM 702 C CA . ALA A 1 90 ? -10.902 -5.700 12.399 1.00 94.94 90 ALA A CA 1
ATOM 703 C C . ALA A 1 90 ? -11.562 -5.973 13.762 1.00 94.94 90 ALA A C 1
ATOM 705 O O . ALA A 1 90 ? -11.789 -5.035 14.532 1.00 94.94 90 ALA A O 1
ATOM 706 N N . PRO A 1 91 ? -11.857 -7.247 14.080 1.00 91.81 91 PRO A N 1
ATOM 707 C CA . PRO A 1 91 ? -12.502 -7.611 15.334 1.00 91.81 91 PRO A CA 1
ATOM 708 C C . PRO A 1 91 ? -11.579 -7.290 16.509 1.00 91.81 91 PRO A C 1
ATOM 710 O O . PRO A 1 91 ? -10.502 -7.873 16.656 1.00 91.81 91 PRO A O 1
ATOM 713 N N . ILE A 1 92 ? -11.992 -6.348 17.356 1.00 83.19 92 ILE A N 1
ATOM 714 C CA . ILE A 1 92 ? -11.302 -6.075 18.615 1.00 83.19 92 ILE A CA 1
ATOM 715 C C . ILE A 1 92 ? -11.943 -6.946 19.707 1.00 83.19 92 ILE A C 1
ATOM 717 O O . ILE A 1 92 ? -13.166 -6.926 19.851 1.00 83.19 92 ILE A O 1
ATOM 721 N N . PRO A 1 93 ? -11.157 -7.689 20.508 1.00 72.00 93 PRO A N 1
ATOM 722 C CA . PRO A 1 93 ? -11.666 -8.340 21.709 1.00 72.00 93 PRO A CA 1
ATOM 723 C C . PRO A 1 93 ? -12.308 -7.323 22.659 1.00 72.00 93 PRO A C 1
ATOM 725 O O . PRO A 1 93 ? -11.729 -6.270 22.921 1.00 72.00 93 PRO A O 1
ATOM 728 N N . VAL A 1 94 ? -13.461 -7.670 23.233 1.00 62.31 94 VAL A N 1
ATOM 729 C CA . VAL A 1 94 ? -14.243 -6.805 24.141 1.00 62.31 94 VAL A CA 1
ATOM 730 C C . VAL A 1 94 ? -13.439 -6.336 25.368 1.00 62.31 94 VAL A C 1
ATOM 732 O O . VAL A 1 94 ? -13.759 -5.318 25.964 1.00 62.31 94 VAL A O 1
ATOM 735 N N . SER A 1 95 ? -12.358 -7.039 25.721 1.00 61.97 95 SER A N 1
ATOM 736 C CA . SER A 1 95 ? -11.425 -6.669 26.795 1.00 61.97 95 SER A CA 1
ATOM 737 C C . SER A 1 95 ? -10.542 -5.450 26.492 1.00 61.97 95 SER A C 1
ATOM 739 O O . SER A 1 95 ? -9.825 -4.999 27.379 1.00 61.97 95 SER A O 1
ATOM 741 N N . ASN A 1 96 ? -10.536 -4.966 25.246 1.00 56.41 96 ASN A N 1
ATOM 742 C CA . ASN A 1 96 ? -9.677 -3.879 24.763 1.00 56.41 96 ASN A CA 1
ATOM 743 C C . ASN A 1 96 ? -10.486 -2.661 24.264 1.00 56.41 96 ASN A C 1
ATOM 745 O O . ASN A 1 96 ? -9.928 -1.827 23.543 1.00 56.41 96 ASN A O 1
ATOM 749 N N . LEU A 1 97 ? -11.785 -2.603 24.588 1.00 53.69 97 LEU A N 1
ATOM 750 C CA . LEU A 1 97 ? -12.663 -1.445 24.380 1.00 53.69 97 LEU A CA 1
ATOM 751 C C . LEU A 1 97 ? -12.657 -0.522 25.602 1.00 53.69 97 LEU A C 1
ATOM 753 O O . LEU A 1 97 ? -12.619 -1.047 26.736 1.00 53.69 97 LEU A O 1
#

pLDDT: mean 87.05, std 10.86, range [39.5, 97.19]